Protein AF-C9J2V4-F1 (afdb_monomer_lite)

Secondary structure (DSSP, 8-state):
-----PPPP---S---TTS-EEEEEEEEEETTTTEEEEEEEEESSSSGGGEEEEEEEEEEEETTEEEEEEEEEPPP-

Structure (mmCIF, N/CA/C/O backbone):
data_AF-C9J2V4-F1
#
_entry.id   AF-C9J2V4-F1
#
loop_
_atom_site.group_PDB
_atom_site.id
_atom_site.type_symbol
_atom_site.label_atom_id
_atom_site.label_alt_id
_atom_site.label_comp_id
_atom_site.label_asym_id
_atom_site.label_e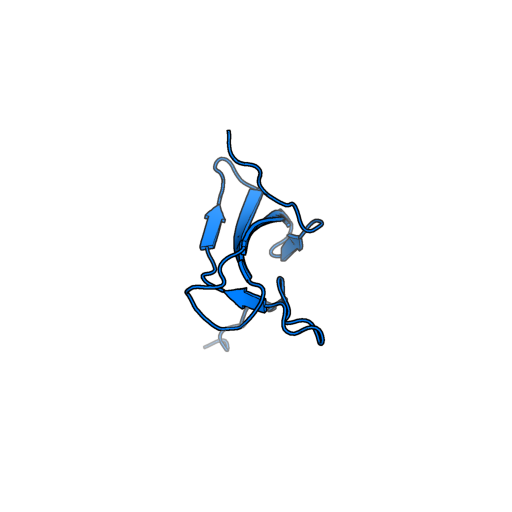ntity_id
_atom_site.label_seq_id
_atom_site.pdbx_PDB_ins_code
_atom_site.Cartn_x
_atom_site.Cartn_y
_atom_site.Cartn_z
_atom_site.occupancy
_atom_site.B_iso_or_equiv
_atom_site.auth_seq_id
_atom_site.auth_comp_id
_atom_site.auth_asym_id
_atom_site.auth_atom_id
_atom_site.pdbx_PDB_model_num
ATOM 1 N N . MET A 1 1 ? 16.379 7.421 31.023 1.00 50.75 1 MET A N 1
ATOM 2 C CA . MET A 1 1 ? 15.998 7.809 29.646 1.00 50.75 1 MET A CA 1
ATOM 3 C C . MET A 1 1 ? 15.878 6.537 28.822 1.00 50.75 1 MET A C 1
ATOM 5 O O . MET A 1 1 ? 16.895 5.921 28.539 1.00 50.75 1 MET A O 1
ATOM 9 N N . GLY A 1 2 ? 14.657 6.060 28.568 1.00 61.97 2 GLY A N 1
ATOM 10 C CA . GLY A 1 2 ? 14.440 4.825 27.807 1.00 61.97 2 GLY A CA 1
ATOM 11 C C . GLY A 1 2 ? 14.761 5.031 26.328 1.00 61.97 2 GLY A C 1
ATOM 12 O O . GLY A 1 2 ? 14.412 6.067 25.767 1.00 61.97 2 GLY A O 1
ATOM 13 N N . VAL A 1 3 ? 15.434 4.062 25.706 1.00 59.78 3 VAL A N 1
ATOM 14 C CA . VAL A 1 3 ? 15.718 4.069 24.263 1.00 59.78 3 VAL A CA 1
ATOM 15 C C . VAL A 1 3 ? 14.387 4.178 23.502 1.00 59.78 3 VAL A C 1
ATOM 17 O O . VAL A 1 3 ? 13.480 3.391 23.801 1.00 59.78 3 VAL A O 1
ATOM 20 N N . PRO A 1 4 ? 14.222 5.111 22.543 1.00 63.03 4 PRO A N 1
ATOM 21 C CA . PRO A 1 4 ? 13.003 5.194 21.750 1.00 63.03 4 PRO A CA 1
ATOM 22 C C . PRO A 1 4 ? 12.771 3.862 21.039 1.00 63.03 4 PRO A C 1
ATOM 24 O O . PRO A 1 4 ? 13.564 3.438 20.195 1.00 63.03 4 PRO A O 1
ATOM 27 N N . ARG A 1 5 ? 11.693 3.165 21.402 1.00 68.81 5 ARG A N 1
ATOM 28 C CA . ARG A 1 5 ? 11.301 1.936 20.716 1.00 68.81 5 ARG A CA 1
ATOM 29 C C . ARG A 1 5 ? 10.807 2.325 19.331 1.00 68.81 5 ARG A C 1
ATOM 31 O O . ARG A 1 5 ? 9.735 2.904 19.192 1.00 68.81 5 ARG A O 1
ATOM 38 N N . THR A 1 6 ? 11.610 2.030 18.312 1.00 70.25 6 THR A N 1
ATOM 39 C CA . THR A 1 6 ? 11.169 2.183 16.924 1.00 70.25 6 THR A CA 1
ATOM 40 C C . THR A 1 6 ? 10.001 1.218 16.707 1.00 70.25 6 THR A C 1
ATOM 42 O O . THR A 1 6 ? 10.151 0.034 17.018 1.00 70.25 6 THR A O 1
ATOM 45 N N . PRO A 1 7 ? 8.838 1.683 16.218 1.00 70.56 7 PRO A N 1
ATOM 46 C CA . PRO A 1 7 ? 7.722 0.790 15.945 1.00 70.56 7 PRO A CA 1
ATOM 47 C C . PRO A 1 7 ? 8.133 -0.239 14.888 1.00 70.56 7 PRO A C 1
ATOM 49 O O . PRO A 1 7 ? 8.931 0.051 13.991 1.00 70.56 7 PRO A O 1
ATOM 52 N N . SER A 1 8 ? 7.585 -1.449 14.993 1.00 80.56 8 SER A N 1
ATOM 53 C CA . SER A 1 8 ? 7.792 -2.515 14.011 1.00 80.56 8 SER A CA 1
ATOM 54 C C . SER A 1 8 ? 7.476 -2.012 12.600 1.00 80.56 8 SER A C 1
ATOM 56 O O . SER A 1 8 ? 6.393 -1.471 12.364 1.00 80.56 8 SER A O 1
ATOM 58 N N . ARG A 1 9 ? 8.402 -2.202 11.657 1.00 86.44 9 ARG A N 1
ATOM 59 C CA . ARG A 1 9 ? 8.236 -1.801 10.254 1.00 86.44 9 ARG A CA 1
ATOM 60 C C . ARG A 1 9 ? 7.803 -3.007 9.429 1.00 86.44 9 ARG A C 1
ATOM 62 O O . ARG A 1 9 ? 8.357 -4.087 9.589 1.00 86.44 9 ARG A O 1
ATOM 69 N N . THR A 1 10 ? 6.822 -2.821 8.553 1.00 90.56 10 THR A N 1
ATOM 70 C CA . THR A 1 10 ? 6.338 -3.852 7.622 1.00 90.56 10 THR A CA 1
ATOM 71 C C . THR A 1 10 ? 6.386 -3.290 6.207 1.00 90.56 10 THR A C 1
ATOM 73 O O . THR A 1 10 ? 5.929 -2.170 5.981 1.00 90.56 10 THR A O 1
ATOM 76 N N . VAL A 1 11 ? 6.935 -4.049 5.259 1.00 95.31 11 VAL A N 1
ATOM 77 C CA . VAL A 1 11 ? 6.893 -3.695 3.833 1.00 95.31 11 VAL A CA 1
ATOM 78 C C . VAL A 1 11 ? 5.486 -3.989 3.310 1.00 95.31 11 VAL A C 1
ATOM 80 O O . VAL A 1 11 ? 5.020 -5.120 3.401 1.00 95.31 11 VAL A O 1
ATOM 83 N N . LEU A 1 12 ? 4.787 -2.972 2.796 1.00 96.75 12 LEU A N 1
ATOM 84 C CA . LEU A 1 12 ? 3.414 -3.120 2.278 1.00 96.75 12 LEU A CA 1
ATOM 85 C C . LEU A 1 12 ? 3.362 -3.321 0.765 1.00 96.75 12 LEU A C 1
ATOM 87 O O . LEU A 1 12 ? 2.457 -3.980 0.247 1.00 96.75 12 LEU A O 1
ATOM 91 N N . PHE A 1 13 ? 4.335 -2.743 0.069 1.00 96.81 13 PHE A N 1
ATOM 92 C CA . PHE A 1 13 ? 4.451 -2.765 -1.376 1.00 96.81 13 PHE A CA 1
ATOM 93 C C . PHE A 1 13 ? 5.922 -2.957 -1.721 1.00 96.81 13 PHE A C 1
ATOM 95 O O . PHE A 1 13 ? 6.778 -2.229 -1.216 1.00 96.81 13 PHE A O 1
ATOM 102 N N . GLU A 1 14 ? 6.209 -3.954 -2.545 1.00 96.31 14 GLU A N 1
ATOM 103 C CA . GLU A 1 14 ? 7.566 -4.358 -2.892 1.00 96.31 14 GLU A CA 1
ATOM 104 C C . GLU A 1 14 ? 7.708 -4.372 -4.409 1.00 96.31 14 GLU A C 1
ATOM 106 O O . GLU A 1 14 ? 6.797 -4.789 -5.120 1.00 96.31 14 GLU A O 1
ATOM 111 N N . ARG A 1 15 ? 8.845 -3.888 -4.911 1.00 95.31 15 ARG A N 1
ATOM 112 C CA . ARG A 1 15 ? 9.140 -3.920 -6.343 1.00 95.31 15 ARG A CA 1
ATOM 113 C C . ARG A 1 15 ? 9.238 -5.367 -6.819 1.00 95.31 15 ARG A C 1
ATOM 115 O O . ARG A 1 15 ? 9.994 -6.158 -6.259 1.00 95.31 15 ARG A O 1
ATOM 122 N N . GLU A 1 16 ? 8.557 -5.678 -7.910 1.00 93.69 16 GLU A N 1
ATOM 123 C CA . GLU A 1 16 ? 8.602 -6.998 -8.523 1.00 93.69 16 GLU A CA 1
ATOM 124 C C . GLU A 1 16 ? 9.802 -7.141 -9.468 1.00 93.69 16 GLU A C 1
ATOM 126 O O . GLU A 1 16 ? 10.330 -6.171 -10.018 1.00 93.69 16 GLU A O 1
ATOM 131 N N . ARG A 1 17 ? 10.224 -8.387 -9.711 1.00 92.25 17 ARG A N 1
ATOM 132 C CA . ARG A 1 17 ? 11.307 -8.693 -10.666 1.00 92.25 17 ARG A CA 1
ATOM 133 C C . ARG A 1 17 ? 10.955 -8.327 -12.112 1.00 92.25 17 ARG A C 1
ATOM 135 O O . ARG A 1 17 ? 11.854 -8.158 -12.924 1.00 92.25 17 ARG A O 1
ATOM 142 N N . THR A 1 18 ? 9.667 -8.190 -12.412 1.00 91.44 18 THR A N 1
ATOM 143 C CA . THR A 1 18 ? 9.113 -7.812 -13.721 1.00 91.44 18 THR A CA 1
ATOM 144 C C . THR A 1 18 ? 9.337 -6.339 -14.077 1.00 91.44 18 THR A C 1
ATOM 146 O O . THR A 1 18 ? 9.048 -5.944 -15.200 1.00 91.44 18 THR A O 1
ATOM 149 N N . GLY A 1 19 ? 9.833 -5.518 -13.143 1.00 90.44 19 GLY A N 1
ATOM 150 C CA . GLY A 1 19 ? 9.973 -4.066 -13.312 1.00 90.44 19 GLY A CA 1
ATOM 151 C C . GLY A 1 19 ? 8.792 -3.268 -12.754 1.00 9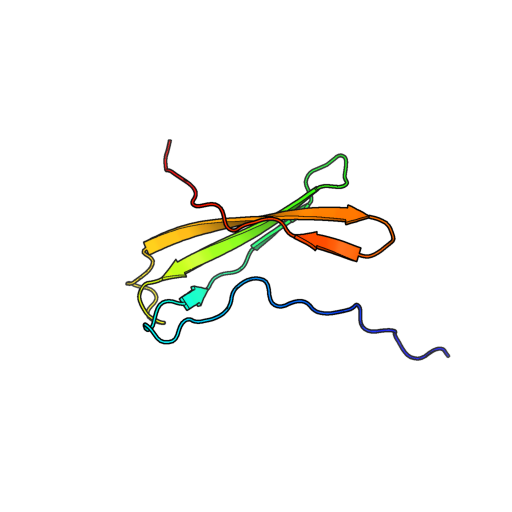0.44 19 GLY A C 1
ATOM 152 O O . GLY A 1 19 ? 8.938 -2.070 -12.495 1.00 90.44 19 GLY A O 1
ATOM 153 N N . LEU A 1 20 ? 7.672 -3.941 -12.466 1.00 95.06 20 LEU A N 1
ATOM 154 C CA . LEU A 1 20 ? 6.532 -3.359 -11.769 1.00 95.06 20 LEU A CA 1
ATOM 155 C C . LEU A 1 20 ? 6.967 -2.851 -10.392 1.00 95.06 20 LEU A C 1
ATOM 157 O O . LEU A 1 20 ? 7.635 -3.542 -9.618 1.00 95.06 20 LEU A O 1
ATOM 161 N N . THR A 1 21 ? 6.601 -1.611 -10.091 1.00 97.44 21 THR A N 1
ATOM 162 C CA . THR A 1 21 ? 7.000 -0.936 -8.857 1.00 97.44 21 THR A CA 1
ATOM 163 C C . THR A 1 21 ? 5.851 -0.139 -8.258 1.00 97.44 21 THR A C 1
ATOM 165 O O . THR A 1 21 ? 4.824 0.083 -8.899 1.00 97.44 21 THR A O 1
ATOM 168 N N . TYR A 1 22 ? 6.038 0.294 -7.015 1.00 97.56 22 TYR A N 1
ATOM 169 C CA . TYR A 1 22 ? 5.055 1.042 -6.247 1.00 97.56 22 TYR A CA 1
ATOM 170 C C . TYR A 1 22 ? 5.682 2.352 -5.758 1.00 97.56 22 TYR A C 1
ATOM 172 O O . TYR A 1 22 ? 6.747 2.344 -5.134 1.00 97.56 22 TYR A O 1
ATOM 180 N N . ARG A 1 23 ? 5.072 3.490 -6.096 1.00 97.12 23 ARG A N 1
ATOM 181 C CA . ARG A 1 23 ? 5.611 4.842 -5.859 1.00 97.12 23 ARG A CA 1
ATOM 182 C C . ARG A 1 23 ? 4.514 5.774 -5.339 1.00 97.12 23 ARG A C 1
ATOM 184 O O . ARG A 1 23 ? 3.338 5.450 -5.423 1.00 97.12 23 ARG A O 1
ATOM 191 N N . VAL A 1 24 ? 4.910 6.928 -4.798 1.00 97.06 24 VAL A N 1
ATOM 192 C CA . VAL A 1 24 ? 3.983 7.957 -4.280 1.00 97.06 24 VAL A CA 1
ATOM 193 C C . VAL A 1 24 ? 3.061 7.399 -3.172 1.00 97.06 24 VAL A C 1
ATOM 195 O O . VAL A 1 24 ? 1.850 7.282 -3.353 1.00 97.06 24 VAL A O 1
ATOM 198 N N . PRO A 1 25 ? 3.622 6.969 -2.023 1.00 97.81 25 PRO A N 1
ATOM 199 C CA . PRO A 1 25 ? 2.820 6.403 -0.945 1.00 97.81 25 PRO A CA 1
ATOM 200 C C . PRO A 1 25 ? 1.973 7.477 -0.252 1.00 97.81 25 PRO A C 1
ATOM 202 O O . PRO A 1 25 ? 2.442 8.584 0.008 1.00 97.81 25 PRO A O 1
ATOM 205 N N . SER A 1 26 ? 0.754 7.107 0.133 1.00 98.00 26 SER A N 1
ATOM 206 C CA . SER A 1 26 ? -0.121 7.907 0.990 1.00 98.00 26 SER A CA 1
ATOM 207 C C . SER A 1 26 ? -0.766 7.025 2.058 1.00 98.00 26 SER A C 1
ATOM 209 O O . SER A 1 26 ? -1.127 5.877 1.796 1.00 98.00 26 SER A O 1
ATOM 211 N N . LEU A 1 27 ? -0.892 7.540 3.280 1.00 97.06 27 LEU A N 1
ATOM 212 C CA . LEU A 1 27 ? -1.468 6.823 4.414 1.00 97.06 27 LEU A CA 1
ATOM 213 C C . LEU A 1 27 ? -2.571 7.667 5.047 1.00 97.06 27 LEU A C 1
ATOM 215 O O . LEU A 1 27 ? -2.316 8.776 5.512 1.00 97.06 27 LEU A O 1
ATOM 219 N N . LEU A 1 28 ? -3.781 7.116 5.100 1.00 97.12 28 LEU A N 1
ATOM 220 C CA . LEU A 1 28 ? -4.966 7.799 5.603 1.00 97.12 28 LEU A CA 1
ATOM 221 C C . LEU A 1 28 ? -5.603 7.003 6.753 1.00 97.12 28 LEU A C 1
ATOM 223 O O . LEU A 1 28 ? -6.094 5.894 6.521 1.00 97.12 28 LEU A O 1
ATOM 227 N N . PRO A 1 29 ? -5.641 7.530 7.988 1.00 96.06 29 PRO A N 1
ATOM 228 C CA . PRO A 1 29 ? -6.543 7.017 9.013 1.00 96.06 29 PRO A CA 1
ATOM 229 C C . PRO A 1 29 ? -7.989 7.380 8.669 1.00 96.06 29 PRO A C 1
ATOM 231 O O . PRO A 1 29 ? -8.264 8.496 8.237 1.00 96.06 29 PRO A O 1
ATOM 234 N N . VAL A 1 30 ? -8.916 6.447 8.883 1.00 97.00 30 VAL A N 1
ATOM 235 C CA . VAL A 1 30 ? -10.355 6.673 8.688 1.00 97.00 30 VAL A CA 1
ATOM 236 C C . VAL A 1 30 ? -11.022 6.774 10.060 1.00 97.00 30 VAL A C 1
ATOM 238 O O . VAL A 1 30 ? -11.051 5.766 10.770 1.00 97.00 30 VAL A O 1
ATOM 241 N N . PRO A 1 31 ? -11.524 7.959 10.461 1.00 93.31 31 PRO A N 1
ATOM 242 C CA . PRO A 1 31 ? -12.265 8.129 11.706 1.00 93.31 31 PRO A CA 1
ATOM 243 C C . PRO A 1 31 ? -13.735 7.667 11.602 1.00 93.31 31 PRO A C 1
ATOM 245 O O . PRO A 1 31 ? -14.353 7.847 10.553 1.00 93.31 31 PRO A O 1
ATOM 248 N N . PRO A 1 32 ? -14.320 7.155 12.702 1.00 90.88 32 PRO A N 1
ATOM 249 C CA . PRO A 1 32 ? -13.604 6.682 13.884 1.00 90.88 32 PRO A CA 1
ATOM 250 C C . PRO A 1 32 ? -12.726 5.470 13.523 1.00 90.88 32 PRO A C 1
ATOM 252 O O . PRO A 1 32 ? -13.052 4.703 12.617 1.00 90.88 32 PRO A O 1
ATOM 255 N N . GLY A 1 33 ? -11.594 5.312 14.223 1.00 87.56 33 GLY A N 1
ATOM 256 C CA . GLY A 1 33 ? -10.709 4.152 14.050 1.00 87.56 33 GLY A CA 1
ATOM 257 C C . GLY A 1 33 ? -11.466 2.817 14.192 1.00 87.56 33 GLY A C 1
ATOM 258 O O . GLY A 1 33 ? -12.594 2.802 14.683 1.00 87.56 33 GLY A O 1
ATOM 259 N N . PRO A 1 34 ? -10.879 1.675 13.778 1.00 94.62 34 PRO A N 1
ATOM 260 C CA . PRO A 1 34 ? -9.437 1.383 13.754 1.00 94.62 34 PRO A CA 1
ATOM 261 C C . PRO A 1 34 ? -8.803 1.319 12.350 1.00 94.62 34 PRO A C 1
ATOM 263 O O . PRO A 1 34 ? -7.766 0.682 12.165 1.00 94.62 34 PRO A O 1
ATOM 266 N N . THR A 1 35 ? -9.442 1.888 11.329 1.00 97.31 35 THR A N 1
ATOM 267 C CA . THR A 1 35 ? -9.043 1.642 9.936 1.00 97.31 35 THR A CA 1
ATOM 268 C C . THR A 1 35 ? -7.927 2.580 9.467 1.00 97.31 35 THR A C 1
ATOM 270 O O . THR A 1 35 ? -7.989 3.789 9.673 1.00 97.31 35 THR A O 1
ATOM 273 N N . LEU A 1 36 ? -6.946 2.014 8.761 1.00 96.94 36 LEU A N 1
ATOM 274 C CA . LEU A 1 36 ? -5.930 2.723 7.984 1.00 96.94 36 LEU A CA 1
ATOM 275 C C . LEU A 1 36 ? -6.029 2.310 6.515 1.00 96.94 36 LEU A C 1
ATOM 277 O O . LEU A 1 36 ? -6.222 1.136 6.207 1.00 96.94 36 LEU A O 1
ATOM 281 N N . LEU A 1 37 ? -5.864 3.254 5.600 1.00 97.94 37 LEU A N 1
ATOM 282 C CA . LEU A 1 37 ? -5.785 3.002 4.166 1.00 97.94 37 LEU A CA 1
ATOM 283 C C . LEU A 1 37 ? -4.399 3.419 3.682 1.00 97.94 37 LEU A C 1
ATOM 285 O O . LEU A 1 37 ? -4.039 4.589 3.775 1.00 97.94 37 LEU A O 1
ATOM 289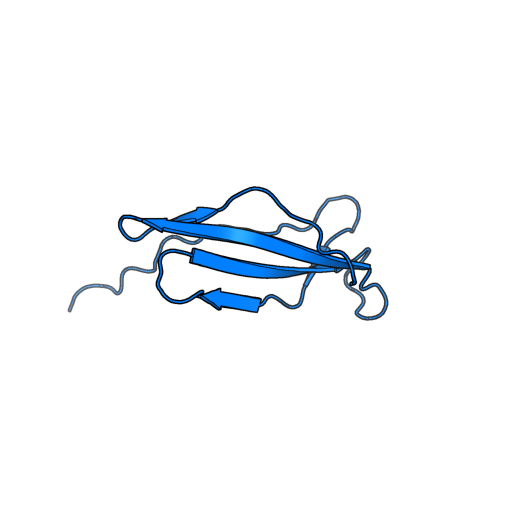 N N . ALA A 1 38 ? -3.616 2.458 3.199 1.00 98.25 38 ALA A N 1
ATOM 290 C CA . ALA A 1 38 ? -2.330 2.717 2.566 1.00 98.25 38 ALA A CA 1
ATOM 291 C C . ALA A 1 38 ? -2.524 2.684 1.051 1.00 98.25 38 ALA A C 1
ATOM 293 O O . ALA A 1 38 ? -2.761 1.612 0.498 1.00 98.25 38 ALA A O 1
ATOM 294 N N . PHE A 1 39 ? -2.445 3.841 0.406 1.00 98.38 39 PHE A N 1
ATOM 295 C CA . PHE A 1 39 ? -2.533 4.008 -1.041 1.00 98.38 39 PHE A CA 1
ATOM 296 C C . PHE A 1 39 ? -1.139 4.109 -1.650 1.00 98.38 39 PHE A C 1
ATOM 298 O O . PHE A 1 39 ? -0.207 4.616 -1.019 1.00 98.38 39 PHE A O 1
ATOM 305 N N . VAL A 1 40 ? -1.004 3.655 -2.890 1.00 98.25 40 VAL A N 1
ATOM 306 C CA . VAL A 1 40 ? 0.226 3.802 -3.664 1.00 98.25 40 VAL A CA 1
ATOM 307 C C . VAL A 1 40 ? -0.081 3.721 -5.157 1.00 98.25 40 VAL A C 1
ATOM 309 O O . VAL A 1 40 ? -1.011 3.024 -5.573 1.00 98.25 40 VAL A O 1
ATOM 312 N N . GLU A 1 41 ? 0.706 4.400 -5.981 1.00 97.75 41 GLU A N 1
ATOM 313 C CA . GLU A 1 41 ? 0.671 4.199 -7.426 1.00 97.75 41 GLU A CA 1
ATOM 314 C C . GLU A 1 41 ? 1.419 2.918 -7.780 1.00 97.75 41 GLU A C 1
ATOM 316 O O . GLU A 1 41 ? 2.603 2.775 -7.473 1.00 97.75 41 GLU A O 1
ATOM 321 N N . GLN A 1 42 ? 0.751 2.002 -8.473 1.00 97.00 42 GLN A N 1
ATOM 322 C CA . GLN A 1 42 ? 1.411 0.910 -9.170 1.00 97.00 42 GLN A CA 1
ATOM 323 C C . GLN A 1 42 ? 1.867 1.405 -10.545 1.00 97.00 42 GLN A C 1
ATOM 325 O O . GLN A 1 42 ? 1.098 2.022 -11.288 1.00 97.00 42 GLN A O 1
ATOM 330 N N . ARG A 1 43 ? 3.115 1.105 -10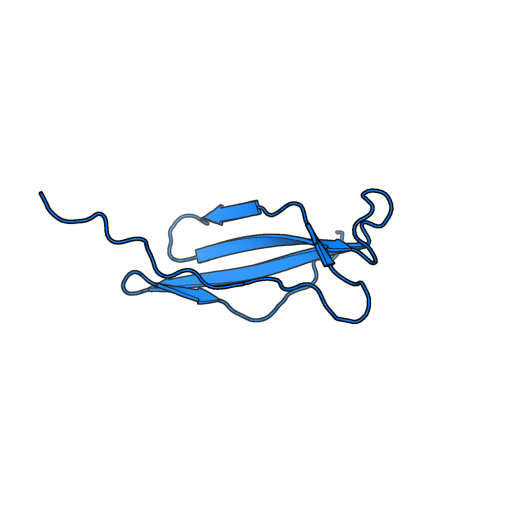.897 1.00 97.19 43 ARG A N 1
ATOM 331 C CA . ARG A 1 43 ? 3.760 1.554 -12.131 1.00 97.19 43 ARG A CA 1
ATOM 332 C C . ARG A 1 43 ? 4.408 0.398 -12.867 1.00 97.19 43 ARG A C 1
ATOM 334 O O . ARG A 1 43 ? 4.868 -0.551 -12.236 1.00 97.19 43 ARG A O 1
ATOM 341 N N . LEU A 1 44 ? 4.475 0.499 -14.193 1.00 95.88 44 LEU A N 1
ATOM 342 C CA . LEU A 1 44 ? 5.124 -0.514 -15.039 1.00 95.88 44 LEU A CA 1
ATOM 343 C C . LEU A 1 44 ? 6.658 -0.395 -15.025 1.00 95.88 44 LEU A C 1
ATOM 345 O O . LEU A 1 44 ? 7.354 -1.330 -15.404 1.00 95.88 44 LEU A O 1
ATOM 349 N N . SER A 1 45 ? 7.181 0.747 -14.572 1.00 94.50 45 SER A N 1
ATOM 350 C CA . SER A 1 45 ? 8.608 1.000 -14.363 1.00 94.50 45 SER A CA 1
ATOM 351 C C . SER A 1 45 ? 8.804 2.114 -13.316 1.00 94.50 45 SER A C 1
ATOM 353 O O . SER A 1 45 ? 7.818 2.721 -12.892 1.00 94.50 45 SER A O 1
ATOM 355 N N . PRO A 1 46 ? 10.047 2.443 -12.918 1.00 92.00 46 PRO A N 1
ATOM 356 C CA . PRO A 1 46 ? 10.328 3.587 -12.046 1.00 92.00 46 PRO A CA 1
ATOM 357 C C . PRO A 1 46 ? 9.974 4.972 -12.613 1.00 92.00 46 PRO A C 1
ATOM 359 O O . PRO A 1 46 ? 9.884 5.907 -11.820 1.00 92.00 46 PRO A O 1
ATOM 362 N N . ASP A 1 47 ? 9.788 5.107 -13.930 1.00 94.81 47 ASP A N 1
ATOM 363 C CA . ASP A 1 47 ? 9.452 6.376 -14.593 1.00 94.81 47 ASP A CA 1
ATOM 364 C C . ASP A 1 47 ? 8.088 6.930 -14.125 1.00 94.81 47 ASP A C 1
ATOM 366 O O . ASP A 1 47 ? 7.138 6.174 -13.891 1.00 94.81 47 ASP A O 1
ATOM 370 N N . ASP A 1 48 ? 7.992 8.253 -13.985 1.00 92.62 48 ASP A N 1
ATOM 371 C CA . ASP A 1 48 ? 6.769 8.973 -13.607 1.00 92.62 48 ASP A CA 1
ATOM 372 C C . ASP A 1 48 ? 5.684 8.903 -14.683 1.00 92.62 48 ASP A C 1
ATOM 374 O O . ASP A 1 48 ? 4.507 8.756 -14.355 1.00 92.62 48 ASP A O 1
ATOM 378 N N . SER A 1 49 ? 6.072 8.887 -15.957 1.00 94.88 49 SER A N 1
ATOM 379 C CA . SER A 1 49 ? 5.152 8.736 -17.088 1.00 94.88 49 SER A CA 1
ATOM 380 C C . SER A 1 49 ? 4.521 7.340 -17.183 1.00 94.88 49 SER A C 1
ATOM 382 O O . SER A 1 49 ? 3.496 7.166 -17.838 1.00 94.88 49 SER A O 1
ATOM 384 N N . HIS A 1 50 ? 5.089 6.343 -16.496 1.00 94.38 50 HIS A N 1
ATOM 385 C CA . HIS A 1 50 ? 4.618 4.955 -16.495 1.00 94.38 50 HIS A CA 1
ATOM 386 C C . HIS A 1 50 ? 3.702 4.620 -15.302 1.00 94.38 50 HIS A C 1
ATOM 388 O O . HIS A 1 50 ? 3.579 3.448 -14.915 1.00 94.38 50 HIS A O 1
ATOM 394 N N . ALA A 1 51 ? 3.058 5.630 -14.704 1.00 93.44 51 ALA A N 1
ATOM 395 C CA . ALA A 1 51 ? 1.977 5.420 -13.747 1.00 93.44 51 ALA A CA 1
ATOM 396 C C . ALA A 1 51 ? 0.831 4.631 -14.400 1.00 93.44 51 ALA A C 1
ATOM 398 O O . ALA A 1 51 ? 0.353 4.987 -15.474 1.00 93.44 51 ALA A O 1
ATOM 399 N N . HIS A 1 52 ? 0.412 3.528 -13.771 1.00 94.06 52 HIS A N 1
ATOM 400 C CA . HIS A 1 52 ? -0.552 2.604 -14.371 1.00 94.06 52 HIS A CA 1
ATOM 401 C C . HIS A 1 52 ? -1.906 2.632 -13.669 1.00 94.06 52 HIS A C 1
ATOM 403 O O . HIS A 1 52 ? -2.936 2.776 -14.320 1.00 94.06 52 HIS A O 1
ATOM 409 N N . ARG A 1 53 ? -1.918 2.465 -12.343 1.00 95.75 53 ARG A N 1
ATOM 410 C CA . ARG A 1 53 ? -3.156 2.422 -11.555 1.00 95.75 53 ARG A CA 1
ATOM 411 C C . ARG A 1 53 ? -2.898 2.729 -10.090 1.00 95.75 53 ARG A C 1
ATOM 413 O O . ARG A 1 53 ? -1.803 2.483 -9.585 1.00 95.75 53 ARG A O 1
ATOM 420 N N . LEU A 1 54 ? -3.929 3.198 -9.397 1.00 97.00 54 LEU A N 1
ATOM 421 C CA . LEU A 1 54 ? -3.895 3.363 -7.950 1.00 97.00 54 LEU A CA 1
ATOM 422 C C . LEU A 1 54 ? -4.303 2.049 -7.274 1.00 97.00 54 LEU A C 1
ATOM 424 O O . LEU A 1 54 ? -5.268 1.394 -7.674 1.00 97.00 54 LEU A O 1
ATOM 428 N N . VAL A 1 55 ? -3.563 1.653 -6.245 1.00 97.69 55 VAL A N 1
ATOM 429 C CA . VAL A 1 55 ? -3.868 0.471 -5.436 1.00 97.69 55 VAL A CA 1
ATOM 430 C C . VAL A 1 55 ? -3.843 0.835 -3.959 1.00 97.69 55 VAL A C 1
ATOM 432 O O . VAL A 1 55 ? -3.196 1.805 -3.559 1.00 97.69 55 VAL A O 1
ATOM 435 N N . LEU A 1 56 ? -4.537 0.057 -3.130 1.00 98.00 56 LEU A N 1
ATOM 436 C CA . LEU A 1 56 ? -4.485 0.215 -1.682 1.00 98.00 56 LEU A CA 1
ATOM 437 C C . LEU A 1 56 ? -4.365 -1.109 -0.936 1.00 98.00 56 LEU A C 1
ATOM 439 O O . LEU A 1 56 ? -4.746 -2.171 -1.430 1.00 98.00 56 LEU A O 1
ATOM 443 N N . ARG A 1 57 ? -3.893 -1.026 0.307 1.00 98.44 57 ARG A N 1
ATOM 444 C CA . ARG A 1 57 ? -4.117 -2.039 1.342 1.00 98.44 57 ARG A CA 1
ATOM 445 C C . ARG A 1 57 ? -4.876 -1.406 2.498 1.00 98.44 57 ARG A C 1
ATOM 447 O O . ARG A 1 57 ? -4.481 -0.360 3.014 1.00 98.44 57 ARG A O 1
ATOM 454 N N . ARG A 1 58 ? -5.956 -2.060 2.928 1.00 97.94 58 ARG A N 1
ATOM 455 C CA . ARG A 1 58 ? -6.687 -1.691 4.145 1.00 97.94 58 ARG A CA 1
ATOM 456 C C . ARG A 1 58 ? -6.024 -2.347 5.350 1.00 97.94 58 ARG A C 1
ATOM 458 O O . ARG A 1 58 ? -5.763 -3.546 5.328 1.00 97.94 58 ARG A O 1
ATOM 465 N N . GLY A 1 59 ? -5.761 -1.567 6.385 1.00 97.31 59 GLY A N 1
ATOM 466 C CA . GLY A 1 59 ? -5.211 -2.003 7.657 1.00 97.31 59 GLY A CA 1
ATOM 467 C C . GLY A 1 59 ? -6.210 -1.826 8.794 1.00 97.31 59 GLY A C 1
ATOM 468 O O . GLY A 1 59 ? -6.967 -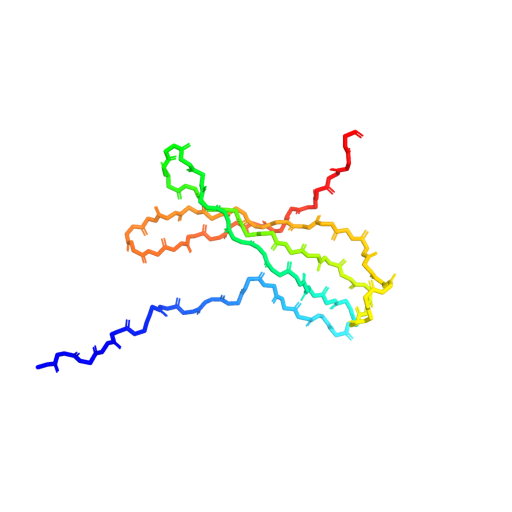0.856 8.815 1.00 97.31 59 GLY A O 1
ATOM 469 N N . THR A 1 60 ? -6.175 -2.742 9.757 1.00 97.12 60 THR A N 1
ATOM 470 C CA . THR A 1 60 ? -6.912 -2.631 11.023 1.00 97.12 60 THR A CA 1
ATOM 471 C C . THR A 1 60 ? -5.915 -2.489 12.168 1.00 97.12 60 THR A C 1
ATOM 473 O O . THR A 1 60 ? -5.113 -3.397 12.398 1.00 97.12 60 THR A O 1
ATOM 476 N N . LEU A 1 61 ? -5.952 -1.360 12.878 1.00 92.56 61 LEU A N 1
ATOM 477 C CA . LEU A 1 61 ? -5.141 -1.100 14.065 1.00 92.56 61 LEU A CA 1
ATOM 478 C C . LEU A 1 61 ? -5.724 -1.843 15.276 1.00 92.56 61 LEU A C 1
ATOM 480 O O . LEU A 1 61 ? -6.815 -1.531 15.743 1.00 92.56 61 LEU A O 1
ATOM 484 N N . ALA A 1 62 ? -4.987 -2.815 15.805 1.00 89.56 62 ALA A N 1
ATOM 485 C CA . ALA A 1 62 ? -5.366 -3.576 16.990 1.00 89.56 62 ALA A CA 1
ATOM 486 C C . ALA A 1 62 ? -4.129 -3.891 17.843 1.00 89.56 62 ALA A C 1
ATOM 488 O O . ALA A 1 62 ? -3.107 -4.358 17.333 1.00 89.56 62 ALA A O 1
ATOM 489 N N . GLY A 1 63 ? -4.212 -3.631 19.152 1.00 84.38 63 GLY A N 1
ATOM 490 C CA . GLY A 1 63 ? -3.144 -3.969 20.102 1.00 84.38 63 GLY A CA 1
ATOM 491 C C . GLY A 1 63 ? -1.783 -3.341 19.775 1.00 84.38 63 GLY A C 1
ATOM 492 O O . GLY A 1 63 ? -0.760 -3.994 19.938 1.00 84.38 63 GLY A O 1
ATOM 493 N N . GLY A 1 64 ? -1.760 -2.109 19.249 1.00 83.75 64 GLY A N 1
ATOM 494 C CA . GLY A 1 64 ? -0.520 -1.408 18.881 1.00 83.75 64 GLY A CA 1
ATOM 495 C C . GLY A 1 64 ? 0.126 -1.870 17.567 1.00 83.75 64 GLY A C 1
ATOM 496 O O . GLY A 1 64 ? 1.222 -1.422 17.242 1.00 83.75 64 GLY A O 1
ATOM 497 N N . SER A 1 65 ? -0.545 -2.733 16.800 1.00 88.62 65 SER A N 1
ATOM 498 C CA . SER A 1 65 ? -0.082 -3.223 15.497 1.00 88.62 65 SER A CA 1
ATOM 499 C C . SER A 1 65 ? -1.163 -3.062 14.431 1.00 88.62 65 SER A C 1
ATOM 501 O O . SER A 1 65 ? -2.352 -3.007 14.746 1.00 88.62 65 SER A O 1
ATOM 503 N N . VAL A 1 66 ? -0.765 -2.991 13.161 1.00 93.31 66 VAL A N 1
ATOM 504 C CA . VAL A 1 66 ? -1.709 -2.912 12.040 1.00 93.31 66 VAL A CA 1
ATOM 505 C C . VAL A 1 66 ? -1.706 -4.232 11.290 1.00 93.31 66 VAL A C 1
ATOM 507 O O . VAL A 1 66 ? -0.666 -4.681 10.812 1.00 93.31 66 VAL A O 1
ATOM 510 N N . ARG A 1 67 ? -2.882 -4.844 11.158 1.00 95.00 67 ARG A N 1
ATOM 511 C CA . ARG A 1 67 ? -3.086 -6.020 10.309 1.00 95.00 67 ARG A CA 1
ATOM 512 C C . ARG A 1 67 ? -3.498 -5.557 8.922 1.00 95.00 67 ARG A C 1
ATOM 514 O O . ARG A 1 6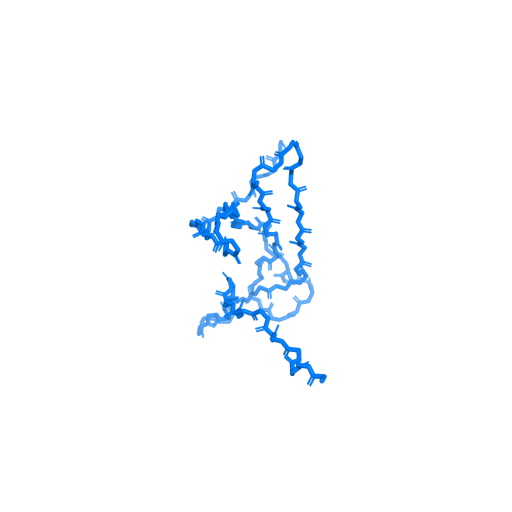7 ? -4.614 -5.071 8.752 1.00 95.00 67 ARG A O 1
ATOM 521 N N . TRP A 1 68 ? -2.589 -5.672 7.961 1.00 96.75 68 TRP A N 1
ATOM 522 C CA . TRP A 1 68 ? -2.818 -5.271 6.575 1.00 96.75 68 TRP A CA 1
ATOM 523 C C . TRP A 1 68 ? -3.483 -6.390 5.775 1.00 96.75 68 TRP A C 1
ATOM 525 O O . TRP A 1 68 ? -3.051 -7.538 5.822 1.00 96.75 68 TRP A O 1
ATOM 535 N N . GLY A 1 69 ? -4.531 -6.042 5.035 1.00 96.88 69 GLY A N 1
ATOM 536 C CA . GLY A 1 69 ? -5.222 -6.937 4.117 1.00 96.88 69 GLY A CA 1
ATOM 537 C C . GLY A 1 69 ? -4.530 -7.072 2.758 1.00 96.88 69 GLY A C 1
ATOM 538 O O . GLY A 1 69 ? -3.419 -6.577 2.524 1.00 96.88 69 GLY A O 1
ATOM 539 N N . ALA A 1 70 ? -5.223 -7.747 1.841 1.00 97.19 70 ALA A N 1
ATOM 540 C CA . ALA A 1 70 ? -4.786 -7.932 0.462 1.00 97.19 70 ALA A CA 1
ATOM 541 C C . ALA A 1 70 ? -4.665 -6.602 -0.306 1.00 97.19 70 ALA A C 1
ATOM 543 O O . ALA A 1 70 ? -5.210 -5.567 0.094 1.00 97.19 70 ALA A O 1
ATOM 544 N N . LEU A 1 71 ? -3.939 -6.650 -1.422 1.00 96.88 71 LEU A N 1
ATOM 545 C CA . LEU A 1 71 ? -3.863 -5.555 -2.381 1.00 96.88 71 LEU A CA 1
ATOM 546 C C . LEU A 1 71 ? -5.213 -5.399 -3.090 1.00 96.88 71 LEU A C 1
ATOM 548 O O . LEU A 1 71 ? -5.767 -6.385 -3.568 1.00 96.88 71 LEU A O 1
ATOM 552 N N . HIS A 1 72 ? -5.713 -4.172 -3.185 1.00 97.56 72 HIS A N 1
ATOM 553 C CA . HIS A 1 72 ? -6.939 -3.843 -3.905 1.00 97.56 72 HIS A CA 1
ATOM 554 C C . HIS A 1 72 ? -6.628 -2.822 -4.996 1.00 97.56 72 HIS A C 1
ATOM 556 O O . HIS A 1 72 ? -6.012 -1.793 -4.718 1.00 97.56 72 HIS A O 1
ATOM 562 N N . VAL A 1 73 ? -7.050 -3.104 -6.228 1.00 97.00 73 VAL A N 1
ATOM 563 C CA . VAL A 1 73 ? -6.982 -2.145 -7.337 1.00 97.00 73 VAL A CA 1
ATOM 564 C C . VAL A 1 73 ? -8.169 -1.201 -7.235 1.00 97.00 73 VAL A C 1
ATOM 566 O O . VAL A 1 73 ? -9.299 -1.654 -7.066 1.00 97.00 73 VAL A O 1
ATOM 569 N N . LEU A 1 74 ? -7.913 0.100 -7.332 1.00 95.06 74 LEU A N 1
ATOM 570 C CA . LEU A 1 74 ? -8.972 1.097 -7.371 1.00 95.06 74 LEU A CA 1
ATOM 571 C C . LEU A 1 74 ? -9.393 1.344 -8.815 1.00 95.06 74 LEU A C 1
ATOM 573 O O . LEU A 1 74 ? -8.561 1.642 -9.670 1.00 95.06 74 LEU A O 1
ATOM 577 N N . GLY A 1 75 ? -10.691 1.197 -9.068 1.00 87.00 75 GLY A N 1
ATOM 578 C CA . GLY A 1 75 ? -11.311 1.630 -10.314 1.00 87.00 75 GLY A CA 1
ATOM 579 C C . GLY A 1 75 ? -11.543 3.139 -10.317 1.00 87.00 75 GLY A C 1
ATOM 580 O O . GLY A 1 75 ? -11.606 3.773 -9.261 1.00 87.00 75 GLY A O 1
ATOM 581 N N . THR A 1 76 ? -11.686 3.704 -11.508 1.00 75.88 76 THR A N 1
ATOM 582 C CA . THR A 1 76 ? -12.294 5.025 -11.683 1.00 75.88 76 THR A CA 1
ATOM 583 C C . THR A 1 76 ? -13.815 4.894 -11.579 1.00 75.88 76 THR A C 1
ATOM 585 O O . THR A 1 76 ? -14.356 3.830 -11.887 1.00 75.88 76 THR A O 1
ATOM 588 N N . ALA A 1 77 ? -14.480 5.951 -11.109 1.00 59.22 77 ALA A N 1
ATOM 589 C CA . ALA A 1 77 ? -15.940 6.043 -11.095 1.00 59.22 77 ALA A CA 1
ATOM 590 C C . ALA A 1 77 ? -16.508 6.234 -12.508 1.00 59.22 77 ALA A C 1
ATOM 592 O O . ALA A 1 77 ? -15.770 6.789 -13.357 1.00 59.22 77 ALA A O 1
#

Foldseek 3Di:
DDDPDDQDDDDPWDQDPQQWGWADWDWDADPPDDKIKIKTFIFSHPDPVRGDFIKIWIWGDDPNDTDTDDIGTDDDD

pLDDT: mean 91.12, std 10.64, range [50.75, 98.44]

Radius of gyration: 14.86 Å; chains: 1; bounding box: 32×18×47 Å

Organism: Homo sapiens (NCBI:txid9606)

Sequence (77 aa):
MGVPRTPSRTVLFERERTGLTYRVPSLLPVPPGPTLLAFVEQRLSPDDSHAHRLVLRRGTLAGGSVRWGALHVLGTA

InterPro domains:
  IPR026856 Sialidase family [PTHR10628] (3-74)
  IPR036278 Sialidase superfamily [SSF50939] (9-76)